Protein AF-A0A957RIM6-F1 (afdb_monomer)

Radius of gyration: 19.41 Å; Cα contacts (8 Å, |Δi|>4): 168; chains: 1; bounding box: 37×41×50 Å

Solvent-accessible surface area (backbone atoms only — not comparable to full-atom values): 7435 Å² total; per-residue (Å²): 133,80,84,87,69,84,72,92,64,58,69,68,48,51,53,46,4,38,77,68,52,54,67,41,78,44,82,38,79,40,68,20,84,60,31,43,59,64,53,67,74,65,42,80,40,77,35,56,20,44,27,21,62,90,41,81,44,74,50,75,71,40,67,60,61,68,71,58,37,50,60,49,48,51,53,49,52,24,52,50,27,43,51,51,14,72,77,69,42,41,60,64,35,44,52,52,19,52,59,53,28,71,68,48,50,71,77,42,54,73,70,56,47,51,52,52,50,52,53,51,50,65,75,37,32,93,81,40,77,65,93

Foldseek 3Di:
DDDPDDDPDCPVVLVCQQPVVPKDKDFDWDFPCCLAVLADGRFTDGAIWIHHVVGTHGHRDYHDDPVVNVVVNLLSQLVVLVVVCLVPVDLVSPLVSQCSNPVSVVPDDSVRSVVVSVVVCVVCCVPRVSD

pLDDT: mean 96.64, std 3.56, range [76.75, 98.62]

Secondary structure (DSSP, 8-state):
----S--S-SHHHHHHHHHH---EEEEEEEE-SSSBTTS-TT-EEEEEEEEETTEEEEPP-BPPPHHHHHHHHHHHHHHHHHHHHHHH--HHHHHHHHHH-HHHHHH--HHHHHHHHHHHHHHHTTT-TT-

Structure (mmCIF, N/CA/C/O backbone):
data_AF-A0A957RIM6-F1
#
_entry.id   AF-A0A957RIM6-F1
#
loop_
_atom_site.group_PDB
_atom_site.id
_atom_site.type_symbol
_atom_site.label_atom_id
_atom_site.label_alt_id
_atom_site.label_comp_id
_atom_site.label_asym_id
_atom_site.label_entity_id
_atom_site.label_seq_id
_atom_site.pdbx_PDB_ins_code
_atom_site.Cartn_x
_atom_site.Cartn_y
_atom_site.Cartn_z
_atom_site.occupancy
_atom_site.B_iso_or_equiv
_atom_site.auth_seq_id
_atom_site.auth_comp_id
_atom_site.auth_asym_id
_atom_site.auth_atom_id
_atom_site.pdbx_PDB_model_num
ATOM 1 N N . GLU A 1 1 ? 8.083 28.595 -23.270 1.00 76.75 1 GLU A N 1
ATOM 2 C CA . GLU A 1 1 ? 8.841 27.462 -23.838 1.00 76.75 1 GLU A CA 1
ATOM 3 C C . GLU A 1 1 ? 8.572 26.242 -22.970 1.00 76.75 1 GLU A C 1
ATOM 5 O O . GLU A 1 1 ? 8.499 26.411 -21.757 1.00 76.75 1 GLU A O 1
ATOM 10 N N . PHE A 1 2 ? 8.331 25.065 -23.550 1.00 78.25 2 PHE A N 1
ATOM 11 C CA . PHE A 1 2 ? 8.145 23.845 -22.757 1.00 78.25 2 PHE A CA 1
ATOM 12 C C . PHE A 1 2 ? 9.511 23.295 -22.323 1.00 78.25 2 PHE A C 1
ATOM 14 O O . PHE A 1 2 ? 10.459 23.384 -23.105 1.00 78.25 2 PHE A O 1
ATOM 21 N N . PRO A 1 3 ? 9.640 22.738 -21.106 1.00 80.69 3 PRO A N 1
ATOM 22 C CA . PRO A 1 3 ? 10.900 22.160 -20.653 1.00 80.69 3 PRO A CA 1
ATOM 23 C C . PRO A 1 3 ? 11.330 21.007 -21.570 1.00 80.69 3 PRO A C 1
ATOM 25 O O . PRO A 1 3 ? 10.549 20.106 -21.868 1.00 80.69 3 PRO A O 1
ATOM 28 N N . THR A 1 4 ? 12.583 21.052 -22.022 1.00 85.88 4 THR A N 1
ATOM 29 C CA . THR A 1 4 ? 13.180 20.105 -22.984 1.00 85.88 4 THR A CA 1
ATOM 30 C C . THR A 1 4 ? 13.959 18.973 -22.315 1.00 85.88 4 THR A C 1
ATOM 32 O O . THR A 1 4 ? 14.355 18.013 -22.973 1.00 85.88 4 THR A O 1
ATOM 35 N N . VAL A 1 5 ? 14.179 19.071 -21.002 1.00 87.88 5 VAL A N 1
ATOM 36 C CA . VAL A 1 5 ? 14.873 18.063 -20.200 1.00 87.88 5 VAL A CA 1
ATOM 37 C C . VAL A 1 5 ? 13.841 17.193 -19.497 1.00 87.88 5 VAL A C 1
ATOM 39 O O . VAL A 1 5 ? 12.903 17.694 -18.877 1.00 87.88 5 VAL A O 1
ATOM 42 N N . ARG A 1 6 ? 14.022 15.876 -19.586 1.00 87.81 6 ARG A N 1
ATOM 43 C CA . ARG A 1 6 ? 13.150 14.905 -18.923 1.00 87.81 6 ARG A CA 1
ATOM 44 C C . ARG A 1 6 ? 13.258 15.041 -17.403 1.00 87.81 6 ARG A C 1
ATOM 46 O O . ARG A 1 6 ? 14.361 15.153 -16.874 1.00 87.81 6 ARG A O 1
ATOM 53 N N . SER A 1 7 ? 12.125 14.977 -16.709 1.00 89.50 7 SER A N 1
ATOM 54 C CA . SER A 1 7 ? 12.103 14.921 -15.247 1.00 89.50 7 SER A CA 1
ATOM 55 C C . SER A 1 7 ? 12.525 13.540 -14.722 1.00 89.50 7 SER A C 1
ATOM 57 O O . SER A 1 7 ? 12.800 12.603 -15.481 1.00 89.50 7 SER A O 1
ATOM 59 N N . HIS A 1 8 ? 12.560 13.413 -13.395 1.00 88.69 8 HIS A N 1
ATOM 60 C CA . HIS A 1 8 ? 12.804 12.148 -12.700 1.00 88.69 8 HIS A CA 1
ATOM 61 C C . HIS A 1 8 ? 11.568 11.232 -12.644 1.00 88.69 8 HIS A C 1
ATOM 63 O O . HIS A 1 8 ? 11.671 10.115 -12.148 1.00 88.69 8 HIS A O 1
ATOM 69 N N . GLU A 1 9 ? 10.427 11.670 -13.185 1.00 91.56 9 GLU A N 1
ATOM 70 C CA . GLU A 1 9 ? 9.176 10.911 -13.168 1.00 91.56 9 GLU A CA 1
ATOM 71 C C . GLU A 1 9 ? 9.256 9.638 -14.021 1.00 91.56 9 GLU A C 1
ATOM 73 O O . GLU A 1 9 ? 9.690 9.655 -15.181 1.00 91.56 9 GLU A O 1
ATOM 78 N N . TYR A 1 10 ? 8.773 8.523 -13.471 1.00 94.69 10 TYR A N 1
ATOM 79 C CA . TYR A 1 10 ? 8.843 7.224 -14.140 1.00 94.69 10 TYR A CA 1
ATOM 80 C C . TYR A 1 10 ? 7.849 7.062 -15.291 1.00 94.69 10 TYR A C 1
ATOM 82 O O . TYR A 1 10 ? 8.140 6.305 -16.211 1.00 94.69 10 TYR A O 1
ATOM 90 N N . GLY A 1 11 ? 6.721 7.782 -15.304 1.00 94.44 11 GLY A N 1
ATOM 91 C CA . GLY A 1 11 ? 5.632 7.550 -16.268 1.00 94.44 11 GLY A CA 1
ATOM 92 C C . GLY A 1 11 ? 6.091 7.526 -17.730 1.00 94.44 11 GLY A C 1
ATOM 93 O O . GLY A 1 11 ? 5.862 6.555 -18.446 1.00 94.44 11 GLY A O 1
ATOM 94 N N . SER A 1 12 ? 6.840 8.547 -18.160 1.00 93.94 12 SER A N 1
ATOM 95 C CA . SER A 1 12 ? 7.372 8.584 -19.530 1.00 93.94 12 SER A CA 1
ATOM 96 C C . SER A 1 12 ? 8.416 7.494 -19.805 1.00 93.94 12 SER A C 1
ATOM 98 O O . SER A 1 12 ? 8.539 7.064 -20.949 1.00 93.94 12 SER A O 1
ATOM 100 N N . ARG A 1 13 ? 9.186 7.061 -18.793 1.00 94.69 13 ARG A N 1
ATOM 101 C CA . ARG A 1 13 ? 10.202 5.995 -18.914 1.00 94.69 13 ARG A CA 1
ATOM 102 C C . ARG A 1 13 ? 9.560 4.622 -19.042 1.00 94.69 13 ARG A C 1
ATOM 104 O O . ARG A 1 13 ? 10.048 3.811 -19.815 1.00 94.69 13 ARG A O 1
ATOM 111 N N . ILE A 1 14 ? 8.468 4.387 -18.318 1.00 97.00 14 ILE A N 1
ATOM 112 C CA . ILE A 1 14 ? 7.678 3.157 -18.410 1.00 97.00 14 ILE A CA 1
ATOM 113 C C . ILE A 1 14 ? 7.135 3.011 -19.832 1.00 97.00 14 ILE A C 1
ATOM 115 O O . ILE A 1 14 ? 7.377 1.988 -20.466 1.00 97.00 14 ILE A O 1
ATOM 119 N N . ILE A 1 15 ? 6.478 4.058 -20.349 1.00 96.62 15 ILE A N 1
ATOM 120 C CA . ILE A 1 15 ? 5.914 4.064 -21.707 1.00 96.62 15 ILE A CA 1
ATOM 121 C C . ILE A 1 15 ? 7.018 3.823 -22.743 1.00 96.62 15 ILE A C 1
ATOM 123 O O . ILE A 1 15 ? 6.917 2.901 -23.540 1.00 96.62 15 ILE A O 1
ATOM 127 N N . GLU A 1 16 ? 8.108 4.594 -22.706 1.00 96.62 16 GLU A N 1
ATOM 128 C CA . GLU A 1 16 ? 9.219 4.413 -23.650 1.00 96.62 16 GLU A CA 1
ATOM 129 C C . GLU A 1 16 ? 9.809 2.998 -23.587 1.00 96.62 16 GLU A C 1
ATOM 131 O O . GLU A 1 16 ? 10.046 2.395 -24.632 1.00 96.62 16 GLU A O 1
ATOM 136 N N . ALA A 1 17 ? 10.022 2.449 -22.389 1.00 97.69 17 ALA A N 1
ATOM 137 C CA . ALA A 1 17 ? 10.605 1.123 -22.228 1.00 97.69 17 ALA A CA 1
ATOM 138 C C . ALA A 1 17 ? 9.710 0.017 -22.798 1.00 97.69 17 ALA A C 1
ATOM 140 O O . ALA A 1 17 ? 10.220 -0.927 -23.407 1.00 97.69 17 ALA A O 1
ATOM 141 N N . MET A 1 18 ? 8.392 0.142 -22.633 1.00 98.00 18 MET A N 1
ATOM 142 C CA . MET A 1 18 ? 7.418 -0.795 -23.196 1.00 98.00 18 MET A CA 1
ATOM 143 C C . MET A 1 18 ? 7.319 -0.681 -24.722 1.00 98.00 18 MET A C 1
ATOM 145 O O . MET A 1 18 ? 7.339 -1.702 -25.402 1.00 98.00 18 MET A O 1
ATOM 149 N N . GLU A 1 19 ? 7.284 0.538 -25.265 1.00 98.19 19 GLU A N 1
ATOM 150 C CA . GLU A 1 19 ? 7.088 0.768 -26.705 1.00 98.19 19 GLU A CA 1
ATOM 151 C C . GLU A 1 19 ? 8.359 0.538 -27.540 1.00 98.19 19 GLU A C 1
ATOM 153 O O . GLU A 1 19 ? 8.295 0.086 -28.681 1.00 98.19 19 GLU A O 1
ATOM 158 N N . THR A 1 20 ? 9.535 0.859 -26.992 1.00 97.94 20 THR A N 1
ATOM 159 C CA . THR A 1 20 ? 10.808 0.856 -27.744 1.00 97.94 20 THR A CA 1
ATOM 160 C C . THR A 1 20 ? 11.748 -0.280 -27.357 1.00 97.94 20 THR A C 1
ATOM 162 O O . THR A 1 20 ? 12.802 -0.446 -27.971 1.00 97.94 20 THR A O 1
ATOM 165 N N . ASN A 1 21 ? 11.391 -1.058 -26.331 1.00 97.69 21 ASN A N 1
ATOM 166 C CA . ASN A 1 21 ? 12.255 -2.061 -25.716 1.00 97.69 21 ASN A CA 1
ATOM 167 C C . ASN A 1 21 ? 13.595 -1.501 -25.190 1.00 97.69 21 ASN A C 1
ATOM 169 O O . ASN A 1 21 ? 14.556 -2.256 -25.055 1.00 97.69 21 ASN A O 1
ATOM 173 N N . ALA A 1 22 ? 13.676 -0.198 -24.894 1.00 97.19 22 ALA A N 1
ATOM 174 C CA . ALA A 1 22 ? 14.796 0.420 -24.186 1.00 97.19 22 ALA A CA 1
ATOM 175 C C . ALA A 1 22 ? 14.603 0.229 -22.666 1.00 97.19 22 ALA A C 1
ATOM 177 O O . ALA A 1 22 ? 13.827 0.973 -22.065 1.00 97.19 22 ALA A O 1
ATOM 178 N N . PRO A 1 23 ? 15.240 -0.768 -22.018 1.00 97.12 23 PRO A N 1
ATOM 179 C CA . PRO A 1 23 ? 14.811 -1.197 -20.692 1.00 97.12 23 PRO A CA 1
ATOM 180 C C . PRO A 1 23 ? 15.073 -0.142 -19.615 1.00 97.12 23 PRO A C 1
ATOM 182 O O . PRO A 1 23 ? 16.093 0.551 -19.638 1.00 97.12 23 PRO A O 1
ATOM 185 N N . ALA A 1 24 ? 14.183 -0.074 -18.628 1.00 97.06 24 ALA A N 1
ATOM 186 C CA . ALA A 1 24 ? 14.303 0.812 -17.476 1.00 97.06 24 ALA A CA 1
ATOM 187 C C . ALA A 1 24 ? 14.052 0.054 -16.168 1.00 97.06 24 ALA A C 1
ATOM 189 O O . ALA A 1 24 ? 13.303 -0.919 -16.138 1.00 97.06 24 ALA A O 1
ATOM 190 N N . VAL A 1 25 ? 14.659 0.527 -15.079 1.00 97.19 25 VAL A N 1
ATOM 191 C CA . VAL A 1 25 ? 14.360 0.063 -13.720 1.00 97.19 25 VAL A CA 1
ATOM 192 C C . VAL A 1 25 ? 13.684 1.195 -12.965 1.00 97.19 25 VAL A C 1
ATOM 194 O O . VAL A 1 25 ? 14.166 2.329 -12.988 1.00 97.19 25 VAL A O 1
ATOM 197 N N . ILE A 1 26 ? 12.573 0.878 -12.310 1.00 97.25 26 ILE A N 1
ATOM 198 C CA . ILE A 1 26 ? 11.791 1.818 -11.501 1.00 97.25 26 ILE A CA 1
ATOM 199 C C . ILE A 1 26 ? 11.534 1.234 -10.112 1.00 97.25 26 ILE A C 1
ATOM 201 O O . ILE A 1 26 ? 11.592 0.017 -9.938 1.00 97.25 26 ILE A O 1
ATOM 205 N N . ALA A 1 27 ? 11.187 2.082 -9.146 1.00 97.38 27 ALA A N 1
ATOM 206 C CA . ALA A 1 27 ? 10.491 1.641 -7.940 1.00 97.38 27 ALA A CA 1
ATOM 207 C C . ALA A 1 27 ? 8.987 1.609 -8.255 1.00 97.38 27 ALA A C 1
ATOM 209 O O . ALA A 1 27 ? 8.389 2.651 -8.525 1.00 97.38 27 ALA A O 1
ATOM 210 N N . GLY A 1 28 ? 8.414 0.409 -8.348 1.00 97.19 28 GLY A N 1
ATOM 211 C CA . GLY A 1 28 ? 7.038 0.194 -8.792 1.00 97.19 28 GLY A CA 1
ATOM 212 C C . GLY A 1 28 ? 6.156 -0.331 -7.668 1.00 97.19 28 GLY A C 1
ATOM 213 O O . GLY A 1 28 ? 6.556 -1.248 -6.957 1.00 97.19 28 GLY A O 1
ATOM 214 N N . ASN A 1 29 ? 4.952 0.230 -7.553 1.00 97.81 29 ASN A N 1
ATOM 215 C CA . ASN A 1 29 ? 3.901 -0.248 -6.660 1.00 97.81 29 ASN A CA 1
ATOM 216 C C . ASN A 1 29 ? 3.116 -1.369 -7.351 1.00 97.81 29 ASN A C 1
ATOM 218 O O . ASN A 1 29 ? 2.514 -1.144 -8.404 1.00 97.81 29 ASN A O 1
ATOM 222 N N . VAL A 1 30 ? 3.155 -2.577 -6.790 1.00 97.69 30 VAL A N 1
ATOM 223 C CA . VAL A 1 30 ? 2.556 -3.786 -7.376 1.00 97.69 30 VAL A CA 1
ATOM 224 C C . VAL A 1 30 ? 1.921 -4.674 -6.301 1.00 97.69 30 VAL A C 1
ATOM 226 O O . VAL A 1 30 ? 2.303 -4.583 -5.132 1.00 97.69 30 VAL A O 1
ATOM 229 N N . PRO A 1 31 ? 0.975 -5.562 -6.662 1.00 97.88 31 PRO A N 1
ATOM 230 C CA . PRO A 1 31 ? 0.462 -6.561 -5.732 1.00 97.88 31 PRO A CA 1
ATOM 231 C C . PRO A 1 31 ? 1.577 -7.486 -5.233 1.00 97.88 31 PRO A C 1
ATOM 233 O O . PRO A 1 31 ? 2.369 -8.013 -6.019 1.00 97.88 31 PRO A O 1
ATOM 236 N N . ASN A 1 32 ? 1.625 -7.723 -3.925 1.00 98.19 32 ASN A N 1
ATOM 237 C CA . ASN A 1 32 ? 2.549 -8.672 -3.327 1.00 98.19 32 ASN A CA 1
ATOM 238 C C . ASN A 1 32 ? 2.060 -10.102 -3.561 1.00 98.19 32 ASN A C 1
ATOM 240 O O . ASN A 1 32 ? 1.271 -10.618 -2.780 1.00 98.19 32 ASN A O 1
ATOM 244 N N . THR A 1 33 ? 2.5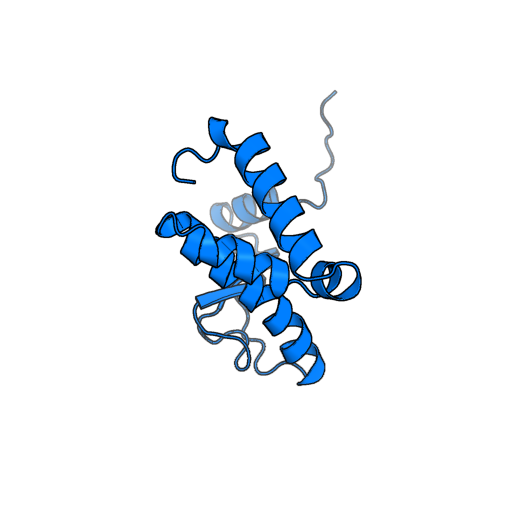53 -10.755 -4.608 1.00 97.62 33 THR A N 1
ATOM 245 C CA . THR A 1 33 ? 2.274 -12.172 -4.902 1.00 97.62 33 THR A CA 1
ATOM 246 C C . THR A 1 33 ? 3.406 -13.073 -4.392 1.00 97.62 33 THR A C 1
ATOM 248 O O . THR A 1 33 ? 3.927 -13.918 -5.123 1.00 97.62 33 THR A O 1
ATOM 251 N N . GLY A 1 34 ? 3.883 -12.811 -3.171 1.00 97.56 34 GLY A N 1
ATOM 252 C CA . GLY A 1 34 ? 5.067 -13.455 -2.586 1.00 97.56 34 GLY A CA 1
ATOM 253 C C . GLY A 1 34 ? 6.411 -12.785 -2.912 1.00 97.56 34 GLY A C 1
ATOM 254 O O . GLY A 1 34 ? 7.459 -13.382 -2.671 1.00 97.56 34 GLY A O 1
ATOM 255 N N . LEU A 1 35 ? 6.403 -11.551 -3.430 1.00 98.38 35 LEU A N 1
ATOM 256 C CA . LEU A 1 35 ? 7.614 -10.761 -3.703 1.00 98.38 35 LEU A CA 1
ATOM 257 C C . LEU A 1 35 ? 8.368 -10.430 -2.409 1.00 98.38 35 LEU A C 1
ATOM 259 O O . LEU A 1 35 ? 9.589 -10.590 -2.343 1.00 98.38 35 LEU A O 1
ATOM 263 N N . ILE A 1 36 ? 7.627 -10.011 -1.378 1.00 98.62 36 ILE A N 1
ATOM 264 C CA . ILE A 1 36 ? 8.113 -9.843 -0.009 1.00 98.62 36 ILE A CA 1
ATOM 265 C C . ILE A 1 36 ? 7.438 -10.899 0.866 1.00 98.62 36 ILE A C 1
ATOM 267 O O . ILE A 1 36 ? 6.263 -10.791 1.222 1.00 98.62 36 ILE A O 1
ATOM 271 N N . THR A 1 37 ? 8.186 -11.941 1.222 1.00 98.38 37 THR A N 1
ATOM 272 C CA . THR A 1 37 ? 7.623 -13.209 1.723 1.00 98.38 37 THR A CA 1
ATOM 273 C C . THR A 1 37 ? 7.088 -13.143 3.148 1.00 98.38 37 THR A C 1
ATOM 275 O O . THR A 1 37 ? 6.426 -14.071 3.603 1.00 98.38 37 THR A O 1
ATOM 278 N N . ASN A 1 38 ? 7.404 -12.081 3.887 1.00 98.00 38 ASN A N 1
ATOM 279 C CA . ASN A 1 38 ? 6.893 -11.846 5.232 1.00 98.00 38 ASN A CA 1
ATOM 280 C C . ASN A 1 38 ? 5.986 -10.609 5.316 1.00 98.00 38 ASN A C 1
ATOM 282 O O . ASN A 1 38 ? 5.795 -10.073 6.409 1.00 98.00 38 ASN A O 1
ATOM 286 N N . LEU A 1 39 ? 5.381 -10.187 4.208 1.00 98.38 39 LEU A N 1
ATOM 287 C CA . LEU A 1 39 ? 4.228 -9.283 4.198 1.00 98.38 39 LEU A CA 1
ATOM 288 C C . LEU A 1 39 ? 2.975 -10.037 3.716 1.00 98.38 39 LEU A C 1
ATOM 290 O O . LEU A 1 39 ? 3.124 -11.094 3.102 1.00 98.38 39 LEU A O 1
ATOM 294 N N . PRO A 1 40 ? 1.759 -9.552 4.032 1.00 97.69 40 PRO A N 1
ATOM 295 C CA . PRO A 1 40 ? 0.522 -10.188 3.585 1.00 97.69 40 PRO A CA 1
ATOM 296 C C . PRO A 1 40 ? 0.469 -10.360 2.062 1.00 97.69 40 PRO A C 1
ATOM 298 O O . PRO A 1 40 ? 0.995 -9.533 1.316 1.00 97.69 40 PRO A O 1
ATOM 301 N N . ASP A 1 41 ? -0.169 -11.434 1.607 1.00 96.69 41 ASP A N 1
ATOM 302 C CA . ASP A 1 41 ? -0.435 -11.638 0.183 1.00 96.69 41 ASP A CA 1
ATOM 303 C C . ASP A 1 41 ? -1.456 -10.606 -0.318 1.00 96.69 41 ASP A C 1
ATOM 305 O O . ASP A 1 41 ? -2.360 -10.202 0.417 1.00 96.69 41 ASP A O 1
ATOM 309 N N . GLY A 1 42 ? -1.274 -10.133 -1.548 1.00 95.31 42 GLY A N 1
ATOM 310 C CA . GLY A 1 42 ? -2.158 -9.157 -2.186 1.00 95.31 42 GLY A CA 1
ATOM 311 C C . GLY A 1 42 ? -2.002 -7.704 -1.717 1.00 95.31 42 GLY A C 1
ATOM 312 O O . GLY A 1 42 ? -2.531 -6.814 -2.381 1.00 95.31 42 GLY A O 1
ATOM 313 N N . CYS A 1 43 ? -1.253 -7.417 -0.642 1.00 97.44 43 CYS A N 1
ATOM 314 C CA . CYS A 1 43 ? -0.980 -6.028 -0.254 1.00 97.44 43 CYS A CA 1
ATOM 315 C C . CYS A 1 43 ? -0.140 -5.313 -1.324 1.00 97.44 43 CYS A C 1
ATOM 317 O O . CYS A 1 43 ? 0.660 -5.942 -2.016 1.00 97.44 43 CYS A O 1
ATOM 319 N N . CYS A 1 44 ? -0.273 -3.993 -1.451 1.00 97.94 44 CYS A N 1
ATOM 320 C CA . CYS A 1 44 ? 0.604 -3.231 -2.337 1.00 97.94 44 CYS A CA 1
ATOM 321 C C . CYS A 1 44 ? 2.019 -3.171 -1.743 1.00 97.94 44 CYS A C 1
ATOM 323 O O . CYS A 1 44 ? 2.184 -2.847 -0.566 1.00 97.94 44 CYS A O 1
ATOM 325 N N . VAL A 1 45 ? 3.034 -3.482 -2.545 1.00 98.31 45 VAL A N 1
ATOM 326 C CA . VAL A 1 45 ? 4.447 -3.321 -2.182 1.00 98.31 45 VAL A CA 1
ATOM 327 C C . VAL A 1 45 ? 5.160 -2.498 -3.238 1.00 98.31 45 VAL A C 1
ATOM 329 O O . VAL A 1 45 ? 4.900 -2.640 -4.432 1.00 98.31 45 VAL A O 1
ATOM 332 N N . GLU A 1 46 ? 6.097 -1.667 -2.794 1.00 98.12 46 GLU A N 1
ATOM 333 C CA . GLU A 1 46 ? 6.996 -0.948 -3.685 1.00 98.12 46 GLU A CA 1
ATOM 334 C C . GLU A 1 46 ? 8.318 -1.710 -3.805 1.00 98.12 46 GLU A C 1
ATOM 336 O O . GLU A 1 46 ? 9.054 -1.864 -2.827 1.00 98.12 46 GLU A O 1
ATOM 341 N N . VAL A 1 47 ? 8.615 -2.217 -5.001 1.00 98.25 47 VAL A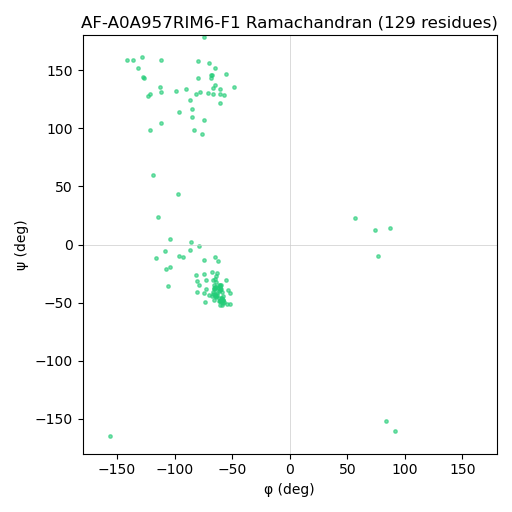 N 1
ATOM 342 C CA . VAL A 1 47 ? 9.835 -2.991 -5.277 1.00 98.25 47 VAL A CA 1
ATOM 343 C C . VAL A 1 47 ? 10.478 -2.555 -6.596 1.00 98.25 47 VAL A C 1
ATOM 345 O O . VAL A 1 47 ? 9.796 -2.003 -7.467 1.00 98.25 47 VAL A O 1
ATOM 348 N N . PRO A 1 48 ? 11.783 -2.812 -6.802 1.00 98.25 48 PRO A N 1
ATOM 349 C CA . PRO A 1 48 ? 12.405 -2.622 -8.101 1.00 98.25 48 PRO A CA 1
ATOM 350 C C . PRO A 1 48 ? 11.686 -3.442 -9.172 1.00 98.25 48 PRO A C 1
ATOM 352 O O . PRO A 1 48 ? 11.494 -4.651 -9.023 1.00 98.25 48 PRO A O 1
ATOM 355 N N . CYS A 1 49 ? 11.317 -2.790 -10.266 1.00 98.50 49 CYS A N 1
ATOM 356 C CA . CYS A 1 49 ? 10.674 -3.424 -11.406 1.00 98.50 49 CYS A CA 1
ATOM 357 C C . CYS A 1 49 ? 11.492 -3.161 -12.668 1.00 98.50 49 CYS A C 1
ATOM 359 O O . CYS A 1 49 ? 11.787 -2.005 -12.983 1.00 98.50 49 CYS A O 1
ATOM 361 N N . LEU A 1 50 ? 11.829 -4.225 -13.398 1.00 98.38 50 LEU A N 1
ATOM 362 C CA . LEU A 1 50 ? 12.344 -4.113 -14.759 1.00 98.38 50 LEU A CA 1
ATOM 363 C C . LEU A 1 50 ? 11.169 -3.849 -15.702 1.00 98.38 50 LEU A C 1
ATOM 365 O O . LEU A 1 50 ? 10.164 -4.553 -15.660 1.00 98.38 50 LEU A O 1
ATOM 369 N N . VAL A 1 51 ? 11.303 -2.854 -16.568 1.00 98.44 51 VAL A N 1
ATOM 370 C CA . VAL A 1 51 ? 10.315 -2.526 -17.596 1.00 98.44 51 VAL A CA 1
ATOM 371 C C . VAL A 1 51 ? 10.981 -2.621 -18.958 1.00 98.44 51 VAL A C 1
ATOM 373 O O . VAL A 1 51 ? 12.059 -2.061 -19.164 1.00 98.44 51 VAL A O 1
ATOM 376 N N . ASN A 1 52 ? 10.356 -3.346 -19.880 1.00 98.31 52 ASN A N 1
ATOM 377 C CA . ASN A 1 52 ? 10.757 -3.461 -21.283 1.00 98.31 52 ASN A CA 1
ATOM 378 C C . ASN A 1 52 ? 9.533 -3.864 -22.134 1.00 98.31 52 ASN A C 1
ATOM 380 O O . ASN A 1 52 ? 8.404 -3.814 -21.642 1.00 98.31 52 ASN A O 1
ATOM 384 N N . ALA A 1 53 ? 9.730 -4.313 -23.379 1.00 97.88 53 ALA A N 1
ATOM 385 C CA . ALA A 1 53 ? 8.625 -4.722 -24.258 1.00 97.88 53 ALA A CA 1
ATOM 386 C C . ALA A 1 53 ? 7.801 -5.925 -23.745 1.00 97.88 53 ALA A C 1
ATOM 388 O O . ALA A 1 53 ? 6.710 -6.179 -24.243 1.00 97.88 53 ALA A O 1
ATOM 389 N N . SER A 1 54 ? 8.291 -6.665 -22.742 1.00 97.81 54 SER A N 1
ATOM 390 C CA . SER A 1 54 ? 7.529 -7.727 -22.059 1.00 97.81 54 SER A CA 1
ATOM 391 C C . SER A 1 54 ? 6.661 -7.202 -20.906 1.00 97.81 54 SER A C 1
ATOM 393 O O . SER A 1 54 ? 6.002 -7.986 -20.228 1.00 97.81 54 SER A O 1
ATOM 395 N N . GLY A 1 55 ? 6.649 -5.886 -20.673 1.00 96.81 55 GLY A N 1
ATOM 396 C CA . GLY A 1 55 ? 5.908 -5.236 -19.599 1.00 96.81 55 GLY A CA 1
ATOM 397 C C . GLY A 1 55 ? 6.716 -5.071 -18.311 1.00 96.81 55 GLY A C 1
ATOM 398 O O . GLY A 1 55 ? 7.951 -5.083 -18.307 1.00 96.81 55 GLY A O 1
ATOM 399 N N . ILE A 1 56 ? 5.990 -4.874 -17.210 1.00 97.62 56 ILE A N 1
ATOM 400 C CA . ILE A 1 56 ? 6.541 -4.621 -15.875 1.00 97.62 56 ILE A CA 1
ATOM 401 C C . ILE A 1 56 ? 6.827 -5.959 -15.190 1.00 97.62 56 ILE A C 1
ATOM 403 O O . ILE A 1 56 ? 5.936 -6.791 -15.036 1.00 97.62 56 ILE A O 1
ATOM 407 N N . GLN A 1 57 ? 8.068 -6.151 -14.757 1.00 98.06 57 GLN A N 1
ATOM 408 C CA . GLN A 1 57 ? 8.565 -7.371 -14.124 1.00 98.06 57 GLN A CA 1
ATOM 409 C C . GLN A 1 57 ? 9.093 -7.033 -12.722 1.00 98.06 57 GLN A C 1
ATOM 411 O O . GLN A 1 57 ? 10.215 -6.528 -12.596 1.00 98.06 57 GLN A O 1
ATOM 416 N N . PRO A 1 58 ? 8.295 -7.264 -11.666 1.00 98.19 58 PRO A N 1
ATOM 417 C CA . PRO A 1 58 ? 8.707 -7.013 -10.290 1.00 98.19 58 PRO A CA 1
ATOM 418 C C . PRO A 1 58 ? 9.815 -7.955 -9.825 1.00 98.19 58 PRO A C 1
ATOM 420 O O . PRO A 1 58 ? 9.847 -9.133 -10.183 1.00 98.19 58 PRO A O 1
ATOM 423 N N . THR A 1 59 ? 10.708 -7.443 -8.984 1.00 98.19 59 THR A N 1
ATOM 424 C CA . THR A 1 59 ? 11.828 -8.215 -8.437 1.00 98.19 59 THR A CA 1
ATOM 425 C C . THR A 1 59 ? 11.435 -8.886 -7.124 1.00 98.19 59 THR A C 1
ATOM 427 O O . THR A 1 59 ? 10.888 -8.246 -6.228 1.00 98.19 59 THR A O 1
ATOM 430 N N . PHE A 1 60 ? 11.762 -10.171 -6.984 1.00 98.38 60 PHE A N 1
ATOM 431 C CA . PHE A 1 60 ? 11.646 -10.891 -5.717 1.00 98.38 60 PHE A CA 1
ATOM 432 C C . PHE A 1 60 ? 12.642 -10.344 -4.684 1.00 98.38 60 PHE A C 1
ATOM 434 O O . PHE A 1 60 ? 13.837 -10.243 -4.963 1.00 98.38 60 PHE A O 1
ATOM 441 N N . ILE A 1 61 ? 12.153 -10.031 -3.484 1.00 98.38 61 ILE A N 1
ATOM 442 C CA . ILE A 1 61 ? 12.947 -9.469 -2.381 1.00 98.38 61 ILE A CA 1
ATOM 443 C C . ILE A 1 61 ? 13.215 -10.514 -1.296 1.00 98.38 61 ILE A C 1
ATOM 445 O O . ILE A 1 61 ? 14.288 -10.5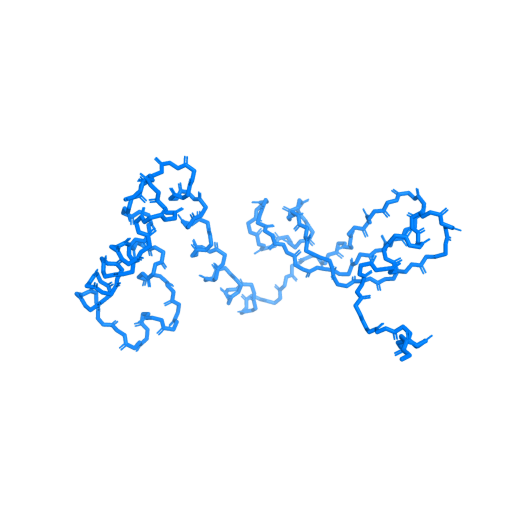24 -0.695 1.00 98.38 61 ILE A O 1
ATOM 449 N N . GLY A 1 62 ? 12.251 -11.402 -1.039 1.00 98.31 62 GLY A N 1
ATOM 450 C CA . GLY A 1 62 ? 12.302 -12.329 0.089 1.00 98.31 62 GLY A CA 1
ATOM 451 C C . GLY A 1 62 ? 11.812 -11.693 1.390 1.00 98.31 62 GLY A C 1
ATOM 452 O O . GLY A 1 62 ? 10.956 -10.810 1.386 1.00 98.31 62 GLY A O 1
ATOM 453 N N . ALA A 1 63 ? 12.317 -12.168 2.526 1.00 98.50 63 ALA A N 1
ATOM 454 C CA . ALA A 1 63 ? 11.892 -11.669 3.827 1.00 98.50 63 ALA A CA 1
ATOM 455 C C . ALA A 1 63 ? 12.619 -10.366 4.179 1.00 98.50 63 ALA A C 1
ATOM 457 O O . ALA A 1 63 ? 13.849 -10.312 4.177 1.00 98.50 63 ALA A O 1
ATOM 458 N N . LEU A 1 64 ? 11.866 -9.337 4.571 1.00 98.50 64 LEU A N 1
ATOM 459 C CA . LEU A 1 64 ? 12.454 -8.151 5.191 1.00 98.50 64 LEU A CA 1
ATOM 460 C C . LEU A 1 64 ? 12.972 -8.479 6.600 1.00 98.50 64 LEU A C 1
ATOM 462 O O . LEU A 1 64 ? 12.428 -9.375 7.257 1.00 98.50 64 LEU A O 1
ATOM 466 N N . PRO A 1 65 ? 13.941 -7.707 7.125 1.00 98.62 65 PRO A N 1
ATOM 467 C CA . PRO A 1 65 ? 14.267 -7.729 8.546 1.00 98.62 65 PRO A CA 1
ATOM 468 C C . PRO A 1 65 ? 12.996 -7.608 9.412 1.00 98.62 65 PRO A C 1
ATOM 470 O O . PRO A 1 65 ? 12.146 -6.764 9.105 1.00 98.62 65 PRO A O 1
ATOM 473 N N . PRO A 1 66 ? 12.833 -8.412 10.483 1.00 98.31 66 PRO A N 1
ATOM 474 C CA . PRO A 1 66 ? 11.565 -8.520 11.213 1.00 98.31 66 PRO A CA 1
ATOM 475 C C . PRO A 1 66 ? 10.986 -7.187 11.698 1.00 98.31 66 PRO A C 1
ATOM 477 O O . PRO A 1 66 ? 9.784 -6.960 11.593 1.00 98.31 66 PRO A O 1
ATOM 480 N N . GLN A 1 67 ? 11.837 -6.278 12.172 1.00 98.31 67 GLN A N 1
ATOM 481 C CA . GLN A 1 67 ? 11.441 -4.944 12.618 1.00 98.31 67 GLN A CA 1
ATOM 482 C C . GLN A 1 67 ? 10.908 -4.065 11.475 1.00 98.31 67 GLN A C 1
ATOM 484 O O . GLN A 1 67 ? 9.973 -3.299 11.680 1.00 98.31 67 GLN A O 1
ATOM 489 N N . LEU A 1 68 ? 11.449 -4.206 10.259 1.00 98.31 68 LEU A N 1
ATOM 490 C CA . LEU A 1 68 ? 10.961 -3.477 9.087 1.00 98.31 68 LEU A CA 1
ATOM 491 C C . LEU A 1 68 ? 9.641 -4.071 8.597 1.00 98.31 68 LEU A C 1
ATOM 493 O O . LEU A 1 68 ? 8.713 -3.325 8.298 1.00 98.31 68 LEU A O 1
ATOM 497 N N . ALA A 1 69 ? 9.519 -5.402 8.578 1.00 98.31 69 ALA A N 1
ATOM 498 C CA . ALA A 1 69 ? 8.249 -6.056 8.269 1.00 98.31 69 ALA A CA 1
ATOM 499 C C . ALA A 1 69 ? 7.148 -5.640 9.259 1.00 98.31 69 ALA A C 1
ATOM 501 O O . ALA A 1 69 ? 6.025 -5.373 8.842 1.00 98.31 69 ALA A O 1
ATOM 502 N N . ALA A 1 70 ? 7.471 -5.529 10.552 1.00 97.81 70 ALA A N 1
ATOM 503 C CA . ALA A 1 70 ? 6.534 -5.069 11.573 1.00 97.81 70 ALA A CA 1
ATOM 504 C C . ALA A 1 70 ? 6.031 -3.641 11.297 1.00 97.81 70 ALA A C 1
ATOM 506 O O . ALA A 1 70 ? 4.822 -3.432 11.277 1.00 97.81 70 ALA A O 1
ATOM 507 N N . LEU A 1 71 ? 6.931 -2.695 11.000 1.00 97.50 71 LEU A N 1
ATOM 508 C CA . LEU A 1 71 ? 6.562 -1.313 10.651 1.00 97.50 71 LEU A CA 1
ATOM 509 C C . LEU A 1 71 ? 5.710 -1.222 9.374 1.00 97.50 71 LEU A C 1
ATOM 511 O O . LEU A 1 71 ? 4.788 -0.414 9.286 1.00 97.50 71 LEU A O 1
ATOM 515 N N . ASN A 1 72 ? 5.993 -2.053 8.371 1.00 97.94 72 ASN A N 1
ATOM 516 C CA . ASN A 1 72 ? 5.171 -2.096 7.162 1.00 97.94 72 ASN A CA 1
ATOM 517 C C . ASN A 1 72 ? 3.774 -2.651 7.469 1.00 97.94 72 ASN A C 1
ATOM 519 O O . ASN A 1 72 ? 2.775 -2.068 7.058 1.00 97.94 72 ASN A O 1
ATOM 523 N N . ARG A 1 73 ? 3.684 -3.734 8.251 1.00 97.38 73 ARG A N 1
ATOM 524 C CA . ARG A 1 73 ? 2.404 -4.359 8.616 1.00 97.38 73 ARG A CA 1
ATOM 525 C C . ARG A 1 73 ? 1.480 -3.418 9.386 1.00 97.38 73 ARG A C 1
ATOM 527 O O . ARG A 1 73 ? 0.283 -3.450 9.131 1.00 97.38 73 ARG A O 1
ATOM 534 N N . THR A 1 74 ? 1.997 -2.559 10.270 1.00 96.62 74 THR A N 1
ATOM 535 C CA . THR A 1 74 ? 1.139 -1.586 10.974 1.00 96.62 74 THR A CA 1
ATOM 536 C C . THR A 1 74 ? 0.433 -0.640 10.005 1.00 96.62 74 THR A C 1
ATOM 538 O O . THR A 1 74 ? -0.724 -0.316 10.223 1.00 96.62 74 THR A O 1
ATOM 541 N N . ASN A 1 75 ? 1.085 -0.257 8.903 1.00 97.38 75 ASN A N 1
ATOM 542 C CA . ASN A 1 75 ? 0.490 0.601 7.875 1.00 97.38 75 ASN A CA 1
ATOM 543 C C . ASN A 1 75 ? -0.413 -0.188 6.910 1.00 97.38 75 ASN A C 1
ATOM 545 O O . ASN A 1 75 ? -1.503 0.267 6.572 1.00 97.38 75 ASN A O 1
ATOM 549 N N . ILE A 1 76 ? -0.002 -1.397 6.508 1.00 98.00 76 ILE A N 1
ATOM 550 C CA . ILE A 1 76 ? -0.797 -2.277 5.630 1.00 98.00 76 ILE A CA 1
ATOM 551 C C . ILE A 1 76 ? -2.148 -2.622 6.270 1.00 98.00 76 ILE A C 1
ATOM 553 O O . ILE A 1 76 ? -3.163 -2.665 5.577 1.00 98.00 76 ILE A O 1
ATOM 557 N N . ASN A 1 77 ? -2.184 -2.839 7.586 1.00 97.31 77 ASN A N 1
ATOM 558 C CA . ASN A 1 77 ? -3.423 -3.156 8.296 1.00 97.31 77 ASN A CA 1
ATOM 559 C C . ASN A 1 77 ? -4.436 -1.999 8.224 1.00 97.31 77 ASN A C 1
ATOM 561 O O . ASN A 1 77 ? -5.611 -2.239 7.961 1.00 97.31 77 ASN A O 1
ATOM 565 N N . VAL A 1 78 ? -3.975 -0.752 8.383 1.00 98.19 78 VAL A N 1
ATOM 566 C CA . VAL A 1 78 ? -4.812 0.454 8.236 1.00 98.19 78 VAL A CA 1
ATOM 567 C C . VAL A 1 78 ? -5.365 0.543 6.816 1.00 98.19 78 VAL A C 1
ATOM 569 O O . VAL A 1 78 ? -6.567 0.695 6.625 1.00 98.19 78 VAL A O 1
ATOM 572 N N . GLN A 1 79 ? -4.503 0.378 5.808 1.00 97.75 79 GLN A N 1
ATOM 573 C CA . GLN A 1 79 ? -4.908 0.412 4.399 1.00 97.75 79 GLN A CA 1
ATOM 574 C C . GLN A 1 79 ? -5.933 -0.678 4.069 1.00 97.75 79 GLN A C 1
ATOM 576 O O . GLN A 1 79 ? -6.884 -0.419 3.339 1.00 97.75 79 GLN A O 1
ATOM 581 N N . SER A 1 80 ? -5.765 -1.878 4.629 1.00 97.31 80 SER A N 1
ATOM 582 C CA . SER A 1 80 ? -6.678 -3.005 4.410 1.00 97.31 80 SER A CA 1
ATOM 583 C C . SER A 1 80 ? -8.081 -2.703 4.939 1.00 97.31 80 SER A C 1
ATOM 585 O O . SER A 1 80 ? -9.053 -2.936 4.227 1.00 97.31 80 SER A O 1
ATOM 587 N N . LEU A 1 81 ? -8.186 -2.111 6.134 1.00 98.12 81 LEU A N 1
ATOM 588 C CA . LEU A 1 81 ? -9.468 -1.687 6.706 1.00 98.12 81 LEU A CA 1
ATOM 589 C C . LEU A 1 81 ? -10.118 -0.551 5.906 1.00 98.12 81 LEU A C 1
ATOM 591 O O . LEU A 1 81 ? -11.326 -0.563 5.705 1.00 98.12 81 LEU A O 1
ATOM 595 N N . ILE A 1 82 ? -9.333 0.399 5.388 1.00 97.56 82 ILE A N 1
ATOM 596 C CA . ILE A 1 82 ? -9.868 1.452 4.509 1.00 97.56 82 ILE A CA 1
ATOM 597 C C . ILE A 1 82 ? -10.376 0.873 3.184 1.00 97.56 82 ILE A C 1
ATOM 599 O O . ILE A 1 82 ? -11.410 1.313 2.686 1.00 97.56 82 ILE A O 1
ATOM 603 N N . VAL A 1 83 ? -9.689 -0.120 2.610 1.00 96.50 83 VAL A N 1
ATOM 604 C CA . VAL A 1 83 ? -10.173 -0.822 1.411 1.00 96.50 83 VAL A CA 1
ATOM 605 C C . VAL A 1 83 ? -11.462 -1.586 1.715 1.00 96.50 83 VAL A C 1
ATOM 607 O O . VAL A 1 83 ? -12.406 -1.503 0.932 1.00 96.50 83 VAL A O 1
ATOM 610 N N . GLU A 1 84 ? -11.534 -2.288 2.847 1.00 96.88 84 GLU A N 1
ATOM 611 C CA . GLU A 1 84 ? -12.749 -2.976 3.294 1.00 96.88 84 GLU A CA 1
ATOM 612 C C . GLU A 1 84 ? -13.917 -2.000 3.453 1.00 96.88 84 GLU A C 1
ATOM 614 O O . GLU A 1 84 ? -14.970 -2.212 2.846 1.00 96.88 84 GLU A O 1
ATOM 619 N N . ALA A 1 85 ? -13.707 -0.890 4.165 1.00 97.81 85 ALA A N 1
ATOM 620 C CA . ALA A 1 85 ? -14.689 0.177 4.300 1.00 97.81 85 ALA A CA 1
ATOM 621 C C . ALA A 1 85 ? -15.144 0.675 2.924 1.00 97.81 85 ALA A C 1
ATOM 623 O O . ALA A 1 85 ? -16.336 0.720 2.636 1.00 97.81 85 ALA A O 1
ATOM 624 N N . ALA A 1 86 ?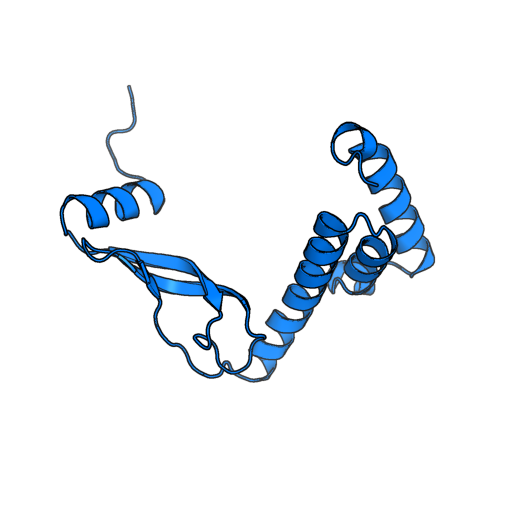 -14.204 1.019 2.038 1.00 96.31 86 ALA A N 1
ATOM 625 C CA . ALA A 1 86 ? -14.515 1.594 0.731 1.00 96.31 86 ALA A CA 1
ATOM 626 C C . ALA A 1 86 ? -15.341 0.653 -0.160 1.00 96.31 86 ALA A C 1
ATOM 628 O O . ALA A 1 86 ? -16.179 1.126 -0.929 1.00 96.31 86 ALA A O 1
ATOM 629 N N . LEU A 1 87 ? -15.1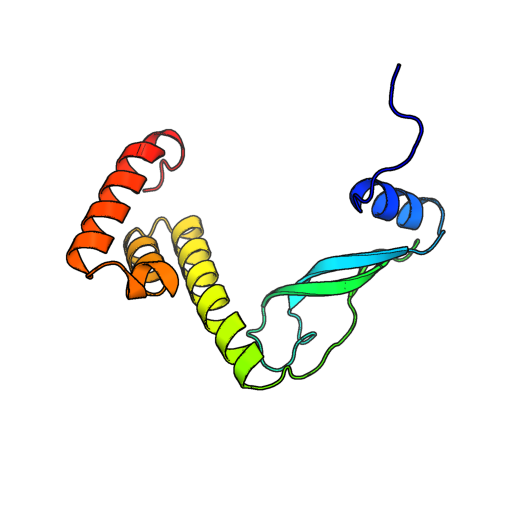07 -0.660 -0.066 1.00 96.62 87 LEU A N 1
ATOM 630 C CA . LEU A 1 87 ? -15.829 -1.670 -0.841 1.00 96.62 87 LEU A CA 1
ATOM 631 C C . LEU A 1 87 ? -17.199 -2.021 -0.248 1.00 96.62 87 LEU A C 1
ATOM 633 O O . LEU A 1 87 ? -18.103 -2.383 -1.001 1.00 96.62 87 LEU A O 1
ATOM 637 N N . THR A 1 88 ? -17.350 -1.953 1.075 1.00 97.56 88 THR A N 1
ATOM 638 C CA . THR A 1 88 ? -18.553 -2.426 1.783 1.00 97.56 88 THR A CA 1
ATOM 639 C C . THR A 1 88 ? -19.482 -1.306 2.251 1.00 97.56 88 THR A C 1
ATOM 641 O O . THR A 1 88 ? -20.657 -1.570 2.499 1.00 97.56 88 THR A O 1
ATOM 644 N N . GLY A 1 89 ? -18.984 -0.073 2.354 1.00 96.31 89 GLY A N 1
ATOM 645 C CA . GLY A 1 89 ? -19.672 1.035 3.021 1.00 96.31 89 GLY A CA 1
ATOM 646 C C . GLY A 1 89 ? -19.669 0.925 4.550 1.00 96.31 89 GLY A C 1
ATOM 647 O O . GLY A 1 89 ? -20.426 1.630 5.207 1.00 96.31 89 GLY A O 1
ATOM 648 N N . ASP A 1 90 ? -18.861 0.035 5.137 1.00 97.50 90 ASP A N 1
ATOM 649 C CA . ASP A 1 90 ? -18.785 -0.118 6.590 1.00 97.50 90 ASP A CA 1
ATOM 650 C C . ASP A 1 90 ? -18.011 1.041 7.237 1.00 97.50 90 ASP A C 1
ATOM 652 O O . ASP A 1 90 ? -16.783 1.133 7.139 1.00 97.50 90 ASP A O 1
ATOM 656 N N . SER A 1 91 ? -18.731 1.932 7.922 1.00 96.31 91 SER A N 1
ATOM 657 C CA . SER A 1 91 ? -18.133 3.037 8.670 1.00 96.31 91 SER A CA 1
ATOM 658 C C . SER A 1 91 ? -17.265 2.552 9.832 1.00 96.31 91 SER A C 1
ATOM 660 O O . SER A 1 91 ? -16.251 3.188 10.128 1.00 96.31 91 SER A O 1
ATOM 662 N N . ASP A 1 92 ? -17.603 1.425 10.470 1.00 97.69 92 ASP A N 1
ATOM 663 C CA . 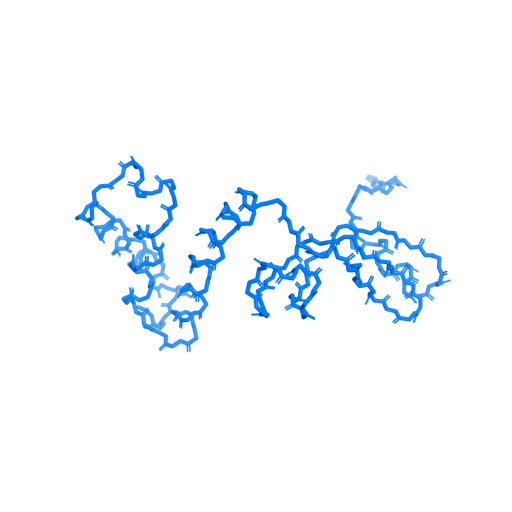ASP A 1 92 ? -16.841 0.897 11.611 1.00 97.69 92 ASP A CA 1
ATOM 664 C C . ASP A 1 92 ? -15.423 0.508 11.186 1.00 97.69 92 ASP A C 1
ATOM 666 O O . ASP A 1 92 ? -14.460 0.772 11.912 1.00 97.69 92 ASP A O 1
ATOM 670 N N . ALA A 1 93 ? -15.254 -0.021 9.972 1.00 98.19 93 ALA A N 1
ATOM 671 C CA . ALA A 1 93 ? -13.938 -0.278 9.396 1.00 98.19 93 ALA A CA 1
ATOM 672 C C . ALA A 1 93 ? -13.093 1.008 9.247 1.00 98.19 93 ALA A C 1
ATOM 674 O O . ALA A 1 93 ? -11.885 0.967 9.497 1.00 98.19 93 ALA A O 1
ATOM 675 N N . VAL A 1 94 ? -13.701 2.167 8.948 1.00 98.12 94 VAL A N 1
ATOM 676 C CA . VAL A 1 94 ? -12.998 3.469 8.937 1.00 98.12 94 VAL A CA 1
ATOM 677 C C . VAL A 1 94 ? -12.535 3.845 10.342 1.00 98.12 94 VAL A C 1
ATOM 679 O O . VAL A 1 94 ? -11.366 4.190 10.536 1.00 98.12 94 VAL A O 1
ATOM 682 N N . TYR A 1 95 ? -13.419 3.739 11.337 1.00 98.25 95 TYR A N 1
ATOM 683 C CA . TYR A 1 95 ? -13.069 4.018 12.731 1.00 98.25 95 TYR A CA 1
ATOM 684 C C . TYR A 1 95 ? -11.920 3.122 13.204 1.00 98.25 95 TYR A C 1
ATOM 686 O O . TYR A 1 95 ? -10.929 3.625 13.738 1.00 98.25 95 TYR A O 1
ATOM 694 N N . HIS A 1 96 ? -11.996 1.813 12.951 1.00 98.31 96 HIS A N 1
ATOM 695 C CA . HIS A 1 96 ? -10.937 0.870 13.307 1.00 98.31 96 HIS A CA 1
ATOM 696 C C . HIS A 1 96 ? -9.612 1.176 12.600 1.00 98.31 96 HIS A C 1
ATOM 698 O O . HIS A 1 96 ? -8.558 1.100 13.235 1.00 98.31 96 HIS A O 1
ATOM 704 N N . ALA A 1 97 ? -9.645 1.558 11.319 1.00 98.38 97 ALA A N 1
ATOM 705 C CA . ALA A 1 97 ? -8.440 1.924 10.580 1.00 98.38 97 ALA A CA 1
ATOM 706 C C . ALA A 1 97 ? -7.711 3.093 11.251 1.00 98.38 97 ALA A C 1
ATOM 708 O O . ALA A 1 97 ? -6.512 3.014 11.513 1.00 98.38 97 ALA A O 1
ATOM 709 N N . VAL A 1 98 ? -8.445 4.153 11.593 1.00 98.12 98 VAL A N 1
ATOM 710 C CA . VAL A 1 98 ? -7.868 5.357 12.204 1.00 98.12 98 VAL A CA 1
ATOM 711 C C . VAL A 1 98 ? -7.448 5.111 13.660 1.00 98.12 98 VAL A C 1
ATOM 713 O O . VAL A 1 98 ? -6.450 5.666 14.113 1.00 98.12 98 VAL A O 1
ATOM 716 N N . MET A 1 99 ? -8.131 4.221 14.388 1.00 98.06 99 MET A N 1
ATOM 717 C CA . MET A 1 99 ? -7.689 3.768 15.716 1.00 98.06 99 MET A CA 1
ATOM 718 C C . MET A 1 99 ? -6.370 2.982 15.681 1.00 98.06 99 MET A C 1
ATOM 720 O O . MET A 1 99 ? -5.635 2.993 16.667 1.00 98.06 99 MET A O 1
ATOM 724 N N . LEU A 1 100 ? -6.081 2.286 14.578 1.00 97.69 100 LEU A N 1
ATOM 725 C CA . LEU A 1 100 ? -4.865 1.485 14.396 1.00 97.69 100 LEU A CA 1
ATOM 726 C C . LEU A 1 100 ? -3.716 2.254 13.732 1.00 97.69 100 LEU A C 1
ATOM 728 O O . LEU A 1 100 ? -2.588 1.756 13.723 1.00 97.69 100 LEU A O 1
ATOM 732 N N . ASP A 1 101 ? -3.976 3.448 13.197 1.00 98.00 101 ASP A N 1
ATOM 733 C CA . ASP A 1 101 ? -2.941 4.304 12.627 1.00 98.00 101 ASP A CA 1
ATOM 734 C C . ASP A 1 101 ? -1.895 4.682 13.698 1.00 98.00 101 ASP A C 1
ATOM 736 O O . ASP A 1 101 ? -2.255 5.269 14.724 1.00 98.00 101 ASP A O 1
ATOM 740 N N . PRO A 1 102 ? -0.594 4.373 13.496 1.00 96.44 102 PRO A N 1
ATOM 741 C CA . PRO A 1 102 ? 0.421 4.552 14.532 1.00 96.44 102 PRO A CA 1
ATOM 742 C C . PRO A 1 102 ? 0.574 5.988 15.034 1.00 96.44 102 PRO A C 1
ATOM 744 O O . PRO A 1 102 ? 0.871 6.190 16.211 1.00 96.44 102 PRO A O 1
ATOM 747 N N . LEU A 1 103 ? 0.401 6.984 14.158 1.00 97.12 103 LEU A N 1
ATOM 748 C CA 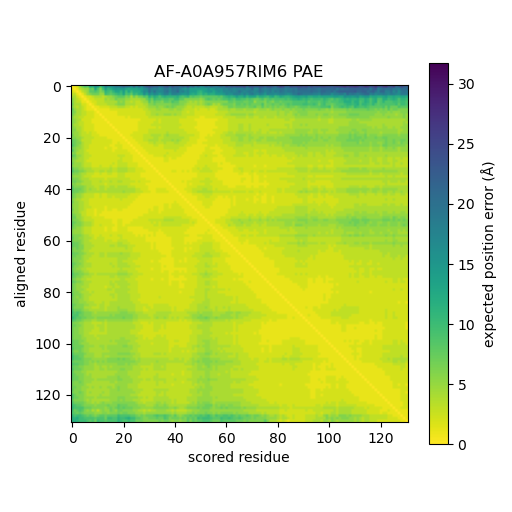. LEU A 1 103 ? 0.493 8.387 14.556 1.00 97.12 103 LEU A CA 1
ATOM 749 C C . LEU A 1 103 ? -0.746 8.786 15.353 1.00 97.12 103 LEU A C 1
ATOM 751 O O . LEU A 1 103 ? -0.624 9.340 16.445 1.00 97.12 103 LEU A O 1
ATOM 755 N N . THR A 1 104 ? -1.925 8.467 14.830 1.00 97.50 104 THR A N 1
ATOM 756 C CA . THR A 1 104 ? -3.204 8.824 15.441 1.00 97.50 104 THR A CA 1
ATOM 757 C C . THR A 1 104 ? -3.356 8.189 16.821 1.00 97.50 104 THR A C 1
ATOM 759 O O . THR A 1 104 ? -3.649 8.890 17.789 1.00 97.50 104 THR A O 1
ATOM 762 N N . ALA A 1 105 ? -3.045 6.899 16.953 1.00 96.38 105 ALA A N 1
ATOM 763 C CA . ALA A 1 105 ? -3.067 6.186 18.229 1.00 96.38 105 ALA A CA 1
ATOM 764 C C . ALA A 1 105 ? -2.051 6.731 19.252 1.00 96.38 105 ALA A C 1
ATOM 766 O O . ALA A 1 105 ? -2.240 6.572 20.458 1.00 96.38 105 ALA A O 1
ATOM 767 N N . ALA A 1 106 ? -0.968 7.371 18.794 1.00 97.62 106 ALA A N 1
ATOM 768 C CA . ALA A 1 106 ? 0.035 7.964 19.673 1.00 97.62 106 ALA A CA 1
ATOM 769 C C . ALA A 1 106 ? -0.370 9.345 20.214 1.00 97.62 106 ALA A C 1
ATOM 771 O O . ALA A 1 106 ? 0.107 9.736 21.281 1.00 97.62 106 ALA A O 1
ATOM 772 N N . VAL A 1 107 ? -1.216 10.092 19.494 1.00 98.31 107 VAL A N 1
ATOM 773 C CA . VAL A 1 107 ? -1.538 11.495 19.825 1.00 98.31 107 VAL A CA 1
ATOM 774 C C . VAL A 1 107 ? -3.004 11.734 20.193 1.00 98.31 107 VAL A C 1
ATOM 776 O O . VAL A 1 107 ? -3.325 12.798 20.724 1.00 98.31 107 VAL A O 1
ATOM 779 N N . CYS A 1 108 ? -3.888 10.760 19.966 1.00 98.06 108 CYS A N 1
ATOM 780 C CA . CYS A 1 108 ? -5.316 10.859 20.254 1.00 98.06 108 CYS A CA 1
ATOM 781 C C . CYS A 1 108 ? -5.820 9.683 21.101 1.00 98.06 108 CYS A C 1
ATOM 783 O O . CYS A 1 108 ? -5.418 8.534 20.940 1.00 98.06 108 CYS A O 1
ATOM 785 N N . THR A 1 109 ? -6.768 9.970 21.990 1.00 98.44 109 THR A N 1
ATOM 786 C CA . THR A 1 109 ? -7.559 8.950 22.693 1.00 98.44 109 THR A CA 1
ATOM 787 C C . THR A 1 109 ? -8.677 8.415 21.797 1.00 98.44 109 THR A C 1
ATOM 789 O O . THR A 1 109 ? -9.131 9.112 20.893 1.00 98.44 109 THR A O 1
ATOM 792 N N . LEU A 1 110 ? -9.195 7.213 22.078 1.00 98.31 110 LEU A N 1
ATOM 793 C CA . LEU A 1 110 ? -10.287 6.620 21.287 1.00 98.31 110 LEU A CA 1
ATOM 794 C C . LEU A 1 110 ? -11.511 7.550 21.111 1.00 98.31 110 LEU A C 1
ATOM 796 O O . LEU A 1 110 ? -11.999 7.645 19.987 1.00 98.31 110 LEU A O 1
ATOM 800 N N . PRO A 1 111 ? -11.988 8.297 22.134 1.00 98.50 111 PRO A N 1
ATOM 801 C CA . PRO A 1 111 ? -13.082 9.251 21.934 1.00 98.50 111 PRO A CA 1
ATOM 802 C C . PRO A 1 111 ? -12.726 10.413 20.997 1.00 98.50 111 PRO A C 1
ATOM 804 O O . PRO A 1 111 ? -13.569 10.841 20.213 1.00 98.50 111 PRO A O 1
ATOM 807 N N . GLN A 1 112 ? -11.485 10.913 21.048 1.00 98.50 112 GLN A N 1
ATOM 808 C CA . GLN A 1 112 ? -11.018 11.962 20.131 1.00 98.50 112 GLN A CA 1
ATOM 809 C C . GLN A 1 112 ? -10.939 11.443 18.696 1.00 98.50 112 GLN A C 1
ATOM 811 O O . GLN A 1 112 ? -11.351 12.141 17.776 1.00 98.50 112 GLN A O 1
ATOM 816 N N . ILE A 1 113 ? -10.455 10.211 18.518 1.00 98.38 113 ILE A N 1
ATOM 817 C CA . ILE A 1 113 ? -10.397 9.547 17.212 1.00 98.38 113 ILE A CA 1
ATOM 818 C C . ILE A 1 113 ? -11.800 9.404 16.634 1.00 98.38 113 ILE A C 1
ATOM 820 O O . ILE A 1 113 ? -12.031 9.785 15.493 1.00 98.38 113 ILE A O 1
ATOM 824 N N . HIS A 1 114 ? -12.747 8.910 17.432 1.00 98.25 114 HIS A N 1
ATOM 825 C CA . HIS A 1 114 ? -14.126 8.763 16.989 1.00 98.25 114 HIS A CA 1
ATOM 826 C C . HIS A 1 114 ? -14.733 10.108 16.569 1.00 98.25 114 HIS A C 1
ATOM 828 O O . HIS A 1 114 ? -15.311 10.199 15.492 1.00 98.25 114 HIS A O 1
ATOM 834 N N . GLY A 1 115 ? -14.578 11.163 17.377 1.00 98.44 115 GLY A N 1
ATOM 835 C CA . GLY A 1 115 ? -15.057 12.502 17.011 1.00 98.44 115 GLY A CA 1
ATOM 836 C C . GLY A 1 115 ? -14.443 13.005 15.701 1.00 98.44 115 GLY A C 1
ATOM 837 O O . GLY A 1 115 ? -15.169 13.406 14.798 1.00 98.44 115 GLY A O 1
ATOM 838 N N . MET A 1 116 ? -13.119 12.883 15.560 1.00 98.25 116 MET A N 1
ATOM 839 C CA . MET A 1 116 ? -12.395 13.290 14.354 1.00 98.25 116 MET A CA 1
ATOM 840 C C . MET A 1 116 ? -12.872 12.540 13.104 1.00 98.25 116 MET A C 1
ATOM 842 O O . MET A 1 116 ? -13.100 13.163 12.072 1.00 98.25 116 MET A O 1
ATOM 846 N N . V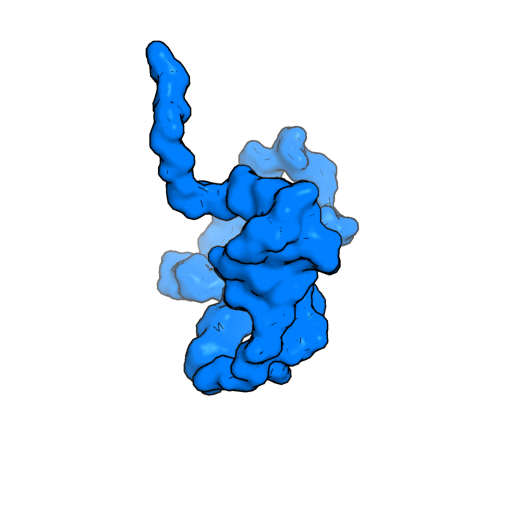AL A 1 117 ? -13.043 11.216 13.180 1.00 98.06 117 VAL A N 1
ATOM 847 C CA . VAL A 1 117 ? -13.524 10.418 12.040 1.00 98.06 117 VAL A CA 1
ATOM 848 C C . VAL A 1 117 ? -14.952 10.803 11.664 1.00 98.06 117 VAL A C 1
ATOM 850 O O . VAL A 1 117 ? -15.224 10.973 10.478 1.00 98.06 117 VAL A O 1
ATOM 853 N N . THR A 1 118 ? -15.842 11.008 12.642 1.00 98.06 118 THR A N 1
ATOM 854 C CA . THR A 1 118 ? -17.207 11.491 12.377 1.00 98.06 118 THR A CA 1
ATOM 855 C C . THR A 1 118 ? -17.184 12.827 11.631 1.00 98.06 118 THR A C 1
ATOM 857 O O . THR A 1 118 ? -17.806 12.944 10.579 1.00 98.06 118 THR A O 1
ATOM 860 N N . GLU A 1 119 ? -16.411 13.805 12.114 1.00 98.31 119 GLU A N 1
ATOM 861 C CA . GLU A 1 119 ? -16.284 15.116 11.460 1.00 98.31 119 GLU A CA 1
ATOM 862 C C . GLU A 1 119 ? -15.722 14.998 10.031 1.00 98.31 119 GLU A C 1
ATOM 864 O O . GLU A 1 119 ? -16.169 15.700 9.121 1.00 98.31 119 GLU A O 1
ATOM 869 N N . MET A 1 120 ? -14.763 14.093 9.800 1.00 97.75 120 MET A N 1
ATOM 870 C CA . MET A 1 120 ? -14.208 13.842 8.466 1.00 97.75 120 MET A CA 1
ATOM 871 C C . MET A 1 120 ? -15.230 13.214 7.513 1.00 97.75 120 MET A C 1
ATOM 873 O O . MET A 1 120 ? -15.293 13.629 6.356 1.00 97.75 120 MET A O 1
ATOM 877 N N . LEU A 1 121 ? -16.022 12.240 7.972 1.00 97.44 121 LEU A N 1
ATOM 878 C CA . LEU A 1 121 ? -17.069 11.620 7.156 1.00 97.44 121 LEU A CA 1
ATOM 879 C C . LEU A 1 121 ? -18.151 12.641 6.791 1.00 97.44 121 LEU A C 1
ATOM 881 O O . LEU A 1 121 ? -18.483 12.778 5.616 1.00 97.44 121 LEU A O 1
ATOM 885 N N . GLU A 1 122 ? -18.612 13.443 7.754 1.00 97.50 122 GLU A N 1
ATOM 886 C CA . GLU A 1 122 ? -19.573 14.524 7.504 1.00 97.50 122 GLU A CA 1
ATOM 887 C C . GLU A 1 122 ? -19.039 15.544 6.486 1.00 97.50 122 GLU A C 1
ATOM 889 O O . GLU A 1 122 ? -19.734 15.907 5.533 1.00 97.50 122 GLU A O 1
ATOM 894 N N . ALA A 1 123 ? -17.781 15.972 6.639 1.00 98.12 123 ALA A N 1
ATOM 895 C CA . ALA A 1 123 ? -17.145 16.915 5.720 1.00 98.12 123 ALA A CA 1
ATOM 896 C C . ALA A 1 123 ? -16.984 16.352 4.297 1.00 98.12 123 ALA A C 1
ATOM 898 O O . ALA A 1 123 ? -16.954 17.121 3.332 1.00 98.12 123 ALA A O 1
ATOM 899 N N . GLN A 1 124 ? -16.880 15.027 4.157 1.00 97.19 124 GLN A N 1
ATOM 900 C CA . GLN A 1 124 ? -16.678 14.342 2.880 1.00 97.19 124 GLN A CA 1
ATOM 901 C C . GLN A 1 124 ? -17.933 13.654 2.334 1.00 97.19 124 GLN A C 1
ATOM 903 O O . GLN A 1 124 ? -17.856 13.052 1.264 1.00 97.19 124 GLN A O 1
ATOM 908 N N . ALA A 1 125 ? -19.094 13.795 2.981 1.00 96.06 125 ALA A N 1
ATOM 909 C CA . ALA A 1 125 ? -20.338 13.118 2.595 1.00 96.06 125 ALA A CA 1
ATOM 910 C C . ALA A 1 125 ? -20.747 13.374 1.129 1.00 96.06 125 ALA A C 1
ATOM 912 O O . ALA A 1 125 ? -21.320 12.513 0.467 1.00 96.06 125 ALA A O 1
ATOM 913 N N . GLY A 1 126 ? -20.402 14.543 0.574 1.00 97.69 126 GLY A N 1
ATOM 914 C CA . GLY A 1 126 ? -20.642 14.851 -0.842 1.00 97.69 126 GLY A CA 1
ATOM 915 C C . GLY A 1 126 ? -19.811 14.014 -1.829 1.00 97.69 126 GLY A C 1
ATOM 916 O O . GLY A 1 126 ? -20.215 13.854 -2.979 1.00 97.69 126 GLY A O 1
ATOM 917 N N . TRP A 1 127 ? -18.666 13.486 -1.392 1.00 96.75 127 TRP A N 1
ATOM 918 C CA . TRP A 1 127 ? -17.729 12.688 -2.194 1.00 96.75 127 TRP A CA 1
ATOM 919 C C . TRP A 1 127 ? -17.749 11.200 -1.836 1.00 96.75 127 TRP A C 1
ATOM 921 O O . TRP A 1 127 ? -17.342 10.374 -2.653 1.00 96.75 127 TRP A O 1
ATOM 931 N N . LEU A 1 128 ? -18.220 10.870 -0.634 1.00 95.62 128 L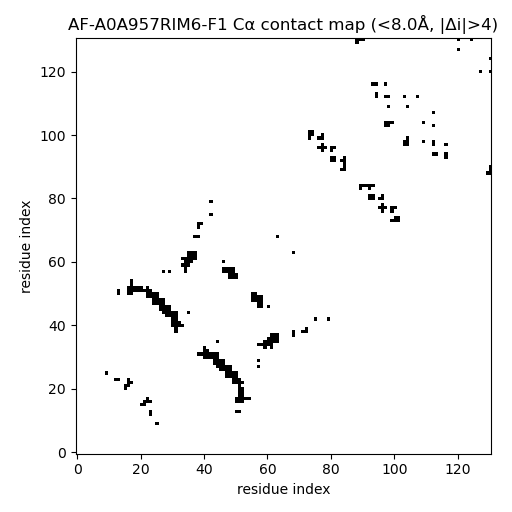EU A N 1
ATOM 932 C CA . LEU A 1 128 ? -18.273 9.528 -0.063 1.00 95.62 128 LEU A CA 1
ATOM 933 C C . LEU A 1 128 ? -19.728 9.117 0.236 1.00 95.62 128 LEU A C 1
ATOM 935 O O . LEU A 1 128 ? -20.054 8.847 1.384 1.00 95.62 128 LEU A O 1
ATOM 939 N N . PRO A 1 129 ? -20.622 9.071 -0.771 1.00 92.12 129 PRO A N 1
ATOM 940 C CA . PRO A 1 129 ? -22.068 8.914 -0.567 1.00 92.12 129 PRO A CA 1
ATOM 941 C C . PRO A 1 129 ? -22.499 7.576 0.057 1.00 92.12 129 PRO A C 1
ATOM 943 O O . PRO A 1 129 ? -23.674 7.400 0.369 1.00 92.12 129 PRO A O 1
ATOM 946 N N . GLN A 1 130 ? -21.588 6.610 0.162 1.00 93.25 130 GLN A N 1
ATOM 947 C CA . GLN A 1 130 ? -21.813 5.320 0.806 1.00 93.25 130 GLN A CA 1
ATOM 948 C C . GLN A 1 130 ? -21.566 5.329 2.324 1.00 93.25 130 GLN A C 1
ATOM 950 O O . GLN A 1 130 ? -21.810 4.303 2.954 1.00 93.25 130 GLN A O 1
ATOM 955 N N . PHE A 1 131 ? -21.083 6.445 2.881 1.00 92.19 131 PHE A N 1
ATOM 956 C CA . PHE A 1 131 ? -20.830 6.645 4.309 1.00 92.19 131 PHE A CA 1
ATOM 957 C C . PHE A 1 131 ? -21.658 7.802 4.873 1.00 92.19 131 PHE A C 1
ATOM 959 O O . PHE A 1 131 ? -22.016 8.720 4.097 1.00 92.19 131 PHE A O 1
#

Nearest PDB structures (foldseek):
  6wbt-assembly1_C  TM=9.335E-01  e=3.066E-07  metagenomes
  6wbt-assembly1_B  TM=9.282E-01  e=5.005E-07  metagenomes
  6vc6-assembly1_A  TM=9.408E-01  e=2.049E-06  Merdibacter massiliensis
  6vc6-assembly3_C  TM=9.404E-01  e=3.557E-06  Merdibacter massiliensis
  6vc6-assembly2_B  TM=8.950E-01  e=4.275E-06  Merdibacter massiliensis

Sequence (131 aa):
EFPTVRSHEYGSRIIEAMETNAPAVIAGNVPNTGLITNLPDGCCVEVPCLVNASGIQPTFIGALPPQLAALNRTNINVQSLIVEAALTGDSDAVYHAVMLDPLTAAVCTLPQIHGMVTEMLEAQAGWLPQF

Mean predicted aligned error: 3.61 Å